Protein AF-A0A8J4VH19-F1 (afdb_monomer_lite)

Foldseek 3Di:
DDPVVLVVLCVLLVNPVQPVWDPDDPVGDTDDPSSVVSVVVSVVCVVVDPDDDDDPDDPSNVSSVCSVPVVVVVPD

pLDDT: mean 83.08, std 15.4, range [35.75, 97.31]

Sequence (76 aa):
MNWVQLNTLLFKLGLVSCADTRIGDAKVRGISGGEKKRLSLACELIASPSVIFADEPTTDDLNFLKTSWLLEVGQN

InterPro domains:
  IPR003439 ABC transporter-like, ATP-binding domain [PF00005] (4-59)
  IPR027417 P-loop containing nucleoside triphosphate hydrolase [G3DSA:3.40.50.300] (4-62)
  IPR027417 P-loop containing nucleoside triphosphate hydrolase [SSF52540] (19-59)
  IPR050352 ATP-binding cassette subfamily G transporters [PTHR48041] (9-59)

Radius of gyration: 13.55 Å; chains: 1; bounding box: 33×28×31 Å

Secondary structure (DSSP, 8-state):
--HHHHHHHHHHTT-GGGTTS----SSS--S-HHHHHHHHHHHHHTT--S----SS--HHHHHHHHHHHHHHHTT-

Organism: NCBI:txid60419

Structure (mmCIF, N/CA/C/O backbone):
data_AF-A0A8J4VH19-F1
#
_entry.id   AF-A0A8J4VH19-F1
#
loop_
_atom_site.group_PDB
_atom_site.id
_atom_site.type_symbol
_atom_site.label_atom_id
_atom_site.label_alt_id
_atom_site.label_comp_id
_atom_site.label_asym_id
_atom_site.label_entity_id
_atom_site.label_seq_id
_atom_site.pdbx_PDB_ins_code
_atom_site.Cartn_x
_atom_site.Cartn_y
_atom_site.Cartn_z
_atom_site.occupancy
_atom_site.B_iso_or_equiv
_atom_site.auth_seq_id
_atom_site.auth_comp_id
_atom_site.auth_asym_id
_atom_site.auth_atom_id
_atom_site.pdbx_PDB_model_num
ATOM 1 N N . MET A 1 1 ? -12.092 -10.620 2.816 1.00 72.81 1 MET A N 1
ATOM 2 C CA . MET A 1 1 ? -11.811 -9.408 2.024 1.00 72.81 1 MET A CA 1
ATOM 3 C C . MET A 1 1 ? -12.615 -9.484 0.735 1.00 72.81 1 MET A C 1
ATOM 5 O O . MET A 1 1 ? -12.525 -10.500 0.056 1.00 72.81 1 MET A O 1
ATOM 9 N N . ASN A 1 2 ? -13.441 -8.485 0.433 1.00 90.12 2 ASN A N 1
ATOM 10 C CA . ASN A 1 2 ? -14.186 -8.404 -0.829 1.00 90.12 2 ASN A CA 1
ATOM 11 C C . ASN A 1 2 ? -13.550 -7.375 -1.786 1.00 90.12 2 ASN A C 1
ATOM 13 O O . ASN A 1 2 ? -12.652 -6.625 -1.403 1.00 90.12 2 ASN A O 1
ATOM 17 N N . TRP A 1 3 ? -14.030 -7.334 -3.031 1.00 88.94 3 TRP A N 1
ATOM 18 C CA . TRP A 1 3 ? -13.527 -6.424 -4.068 1.00 88.94 3 TRP A CA 1
ATOM 19 C C . TRP A 1 3 ? -13.607 -4.944 -3.688 1.00 88.94 3 TRP A C 1
ATOM 21 O O . TRP A 1 3 ? -12.704 -4.176 -4.011 1.00 88.94 3 TRP A O 1
ATOM 31 N N . VAL A 1 4 ? -14.661 -4.546 -2.971 1.00 90.62 4 VAL A N 1
ATOM 32 C CA . VAL A 1 4 ? -14.840 -3.160 -2.522 1.00 90.62 4 VAL A CA 1
ATOM 33 C C . VAL A 1 4 ? -13.717 -2.779 -1.563 1.00 90.62 4 VAL A C 1
ATOM 35 O O . VAL A 1 4 ? -13.046 -1.773 -1.767 1.00 90.62 4 VAL A O 1
ATOM 38 N N . GLN A 1 5 ? -13.459 -3.622 -0.565 1.00 88.81 5 GLN A N 1
ATOM 39 C CA . GLN A 1 5 ? -12.421 -3.378 0.430 1.00 88.81 5 GLN A CA 1
ATOM 40 C C . GLN A 1 5 ? -11.009 -3.389 -0.185 1.00 88.81 5 GLN A C 1
ATOM 42 O O . GLN A 1 5 ? -10.184 -2.552 0.182 1.00 88.81 5 GLN A O 1
ATOM 47 N N . LEU A 1 6 ? -10.737 -4.279 -1.149 1.00 91.50 6 LEU A N 1
ATOM 48 C CA . LEU A 1 6 ? -9.467 -4.289 -1.883 1.00 91.50 6 LEU A CA 1
ATOM 49 C C . LEU A 1 6 ? -9.252 -2.970 -2.636 1.00 91.50 6 LEU A C 1
ATOM 51 O O . LEU A 1 6 ? -8.201 -2.348 -2.496 1.00 91.50 6 LEU A O 1
ATOM 55 N N . ASN A 1 7 ? -10.259 -2.510 -3.381 1.00 92.06 7 ASN A N 1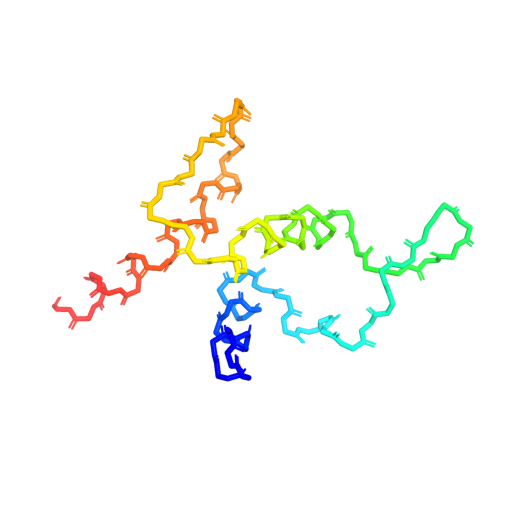
ATOM 56 C CA . ASN A 1 7 ? -10.176 -1.246 -4.112 1.00 92.06 7 ASN A CA 1
ATOM 57 C C . ASN A 1 7 ? -9.994 -0.052 -3.171 1.00 92.06 7 ASN A C 1
ATOM 59 O O . ASN A 1 7 ? -9.200 0.841 -3.464 1.00 92.06 7 ASN A O 1
ATOM 63 N N . THR A 1 8 ? -10.666 -0.048 -2.015 1.00 90.12 8 THR A N 1
ATOM 64 C CA . THR A 1 8 ? -10.445 0.971 -0.981 1.00 90.12 8 THR A CA 1
ATOM 65 C C . THR A 1 8 ? -9.001 0.964 -0.481 1.00 90.12 8 THR A C 1
ATOM 67 O O . THR A 1 8 ? -8.407 2.031 -0.335 1.00 90.12 8 THR A O 1
ATOM 70 N N . LEU A 1 9 ? -8.415 -0.212 -0.240 1.00 90.56 9 LEU A N 1
ATOM 71 C CA . LEU A 1 9 ? -7.026 -0.330 0.204 1.00 90.56 9 LEU A CA 1
ATOM 72 C C . LEU A 1 9 ? -6.046 0.177 -0.864 1.00 90.56 9 LEU A C 1
ATOM 74 O O . LEU A 1 9 ? -5.171 0.986 -0.557 1.00 90.56 9 LEU A O 1
ATOM 78 N N . LEU A 1 10 ? -6.228 -0.236 -2.121 1.00 93.06 10 LEU A N 1
ATOM 79 C CA . LEU A 1 10 ? -5.410 0.234 -3.243 1.00 93.06 10 LEU A CA 1
ATOM 80 C C . LEU A 1 10 ? -5.508 1.754 -3.416 1.00 93.06 10 LEU A C 1
ATOM 82 O O . LEU A 1 10 ? -4.492 2.405 -3.654 1.00 93.06 10 LEU A O 1
ATOM 86 N N . PHE A 1 11 ? -6.702 2.329 -3.257 1.00 91.62 11 PHE A N 1
ATOM 87 C CA . PHE A 1 11 ? -6.912 3.775 -3.301 1.00 91.62 11 PHE A CA 1
ATOM 88 C C . PHE A 1 11 ? -6.166 4.502 -2.178 1.00 91.62 11 PHE A C 1
ATOM 90 O O . PHE A 1 11 ? -5.401 5.424 -2.456 1.00 91.62 11 PHE A O 1
ATOM 97 N N . LYS A 1 12 ? -6.312 4.049 -0.925 1.00 87.56 12 LYS A N 1
ATOM 98 C CA . LYS A 1 12 ? -5.636 4.651 0.241 1.00 87.56 12 LYS A CA 1
ATOM 99 C C . LYS A 1 12 ? -4.111 4.618 0.123 1.00 87.56 12 LYS A C 1
ATOM 101 O O . LYS A 1 12 ? -3.440 5.543 0.564 1.00 87.56 12 LYS A O 1
ATOM 106 N N . LE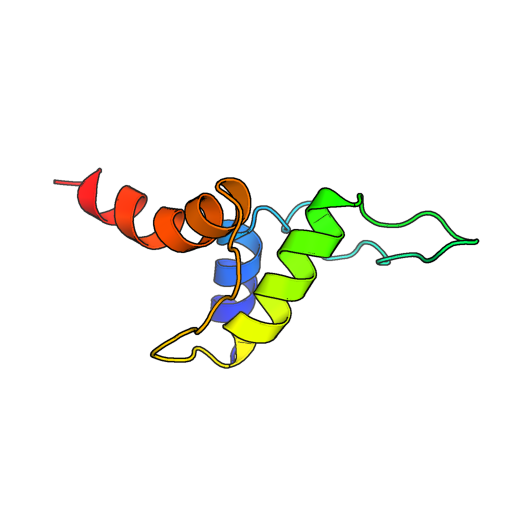U A 1 13 ? -3.571 3.569 -0.492 1.00 91.06 13 LEU A N 1
ATOM 107 C CA . LEU A 1 13 ? -2.133 3.401 -0.702 1.00 91.06 13 LEU A CA 1
ATOM 108 C C . LEU A 1 13 ? -1.645 3.981 -2.040 1.00 91.06 13 LEU A C 1
ATOM 110 O O . LEU A 1 13 ? -0.478 3.813 -2.388 1.00 91.06 13 LEU A O 1
ATOM 114 N N . GLY A 1 14 ? -2.505 4.641 -2.820 1.00 91.62 14 GLY A N 1
ATOM 115 C CA . GLY A 1 14 ? -2.122 5.208 -4.116 1.00 91.62 14 GLY A CA 1
ATOM 116 C C . GLY A 1 14 ? -1.587 4.169 -5.111 1.00 91.62 14 GLY A C 1
ATOM 117 O O . GLY A 1 14 ? -0.677 4.469 -5.876 1.00 91.62 14 GLY A O 1
ATOM 118 N N . LEU A 1 15 ? -2.112 2.940 -5.074 1.00 94.69 15 LEU A N 1
ATOM 119 C CA . LEU A 1 15 ? -1.712 1.815 -5.934 1.00 94.69 15 LEU A CA 1
ATOM 120 C C . LEU A 1 15 ? -2.684 1.571 -7.100 1.00 94.69 15 LEU A C 1
ATOM 122 O O . LEU A 1 15 ? -2.468 0.670 -7.905 1.00 94.69 15 LEU A O 1
ATOM 126 N N . VAL A 1 16 ? -3.751 2.367 -7.218 1.00 95.38 16 VAL A N 1
ATOM 127 C CA . VAL A 1 16 ? -4.787 2.190 -8.255 1.00 95.38 16 VAL A CA 1
ATOM 128 C C . VAL A 1 16 ? -4.199 2.265 -9.665 1.00 95.38 16 VAL A C 1
ATOM 130 O O . VAL A 1 16 ? -4.530 1.439 -10.507 1.00 95.38 16 VAL A O 1
ATOM 133 N N . SER A 1 17 ? -3.285 3.205 -9.922 1.00 96.00 17 SER A N 1
ATOM 134 C CA . SER A 1 17 ? -2.665 3.386 -11.243 1.00 96.00 17 SER A CA 1
ATOM 135 C C . SER A 1 17 ? -1.775 2.222 -11.678 1.00 96.00 17 SER A C 1
ATOM 137 O O . SER A 1 17 ? -1.457 2.114 -12.860 1.00 96.00 17 SER A O 1
ATO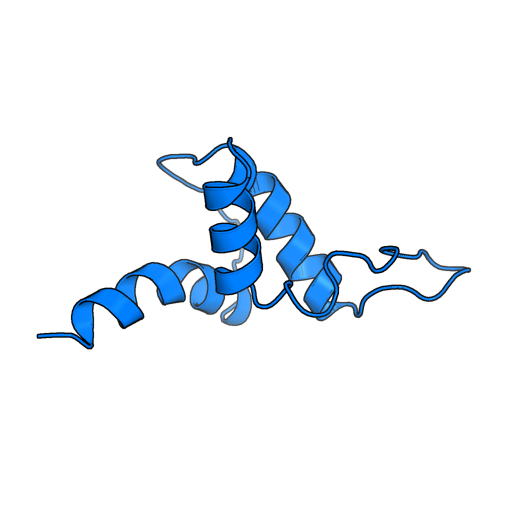M 139 N N . CYS A 1 18 ? -1.350 1.368 -10.744 1.00 96.31 18 CYS A N 1
ATOM 140 C CA . CYS A 1 18 ? -0.486 0.225 -11.017 1.00 96.31 18 CYS A CA 1
ATOM 141 C C . CYS A 1 18 ? -1.132 -1.122 -10.658 1.00 96.31 18 CYS A C 1
ATOM 143 O O . CYS A 1 18 ? -0.416 -2.119 -10.590 1.00 96.31 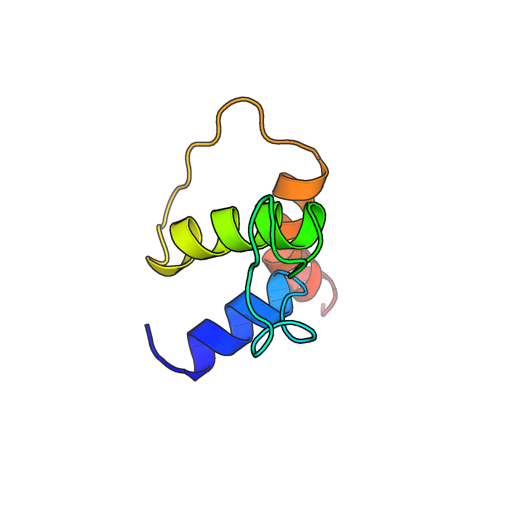18 CYS A O 1
ATOM 145 N N . ALA A 1 19 ? -2.450 -1.168 -10.428 1.00 95.94 19 ALA A N 1
ATOM 146 C CA . ALA A 1 19 ? -3.148 -2.368 -9.957 1.00 95.94 19 ALA A CA 1
ATOM 147 C C . ALA A 1 19 ? -2.986 -3.571 -10.905 1.00 95.94 19 ALA A C 1
ATOM 149 O O . ALA A 1 19 ? -2.792 -4.695 -10.448 1.00 95.94 19 ALA A O 1
ATOM 150 N N . ASP A 1 20 ? -2.980 -3.314 -12.215 1.00 96.50 20 ASP A N 1
ATOM 151 C CA . ASP A 1 20 ? -2.829 -4.336 -13.259 1.00 96.50 20 ASP A CA 1
ATOM 152 C C . ASP A 1 20 ? -1.387 -4.448 -13.793 1.00 96.50 20 ASP A C 1
ATOM 154 O O . ASP A 1 20 ? -1.105 -5.164 -14.758 1.00 96.50 20 ASP A O 1
ATOM 158 N N . THR A 1 21 ? -0.441 -3.739 -13.171 1.00 96.94 21 THR A N 1
ATOM 159 C CA . THR A 1 21 ? 0.967 -3.740 -13.573 1.00 96.94 21 THR A CA 1
ATOM 160 C C . THR A 1 21 ? 1.718 -4.861 -12.861 1.00 96.94 21 THR A C 1
ATOM 162 O O . THR A 1 21 ? 1.635 -5.031 -11.646 1.00 96.94 21 THR A O 1
ATOM 165 N N . ARG A 1 22 ? 2.537 -5.618 -13.601 1.00 95.94 22 ARG A N 1
ATOM 166 C CA . ARG A 1 22 ? 3.441 -6.609 -12.994 1.00 95.94 22 ARG A CA 1
ATOM 167 C C . ARG A 1 22 ? 4.401 -5.930 -12.010 1.00 95.94 22 ARG A C 1
ATOM 169 O O . ARG A 1 22 ? 5.024 -4.926 -12.340 1.00 95.94 22 ARG A O 1
ATOM 176 N N . ILE A 1 23 ? 4.598 -6.535 -10.837 1.00 96.31 23 ILE A N 1
ATOM 177 C CA . ILE A 1 23 ? 5.513 -6.029 -9.793 1.00 96.31 23 ILE A CA 1
ATOM 178 C C . ILE A 1 23 ? 6.955 -5.902 -10.320 1.00 96.31 23 ILE A C 1
ATOM 180 O O . ILE A 1 23 ? 7.657 -4.941 -10.002 1.00 96.31 23 ILE A O 1
ATOM 184 N N . GLY A 1 24 ? 7.377 -6.846 -11.167 1.00 95.25 24 GLY A N 1
ATOM 185 C CA . GLY A 1 24 ? 8.730 -6.915 -11.718 1.00 95.25 24 GLY A CA 1
ATOM 186 C C . GLY A 1 24 ? 9.785 -7.333 -10.689 1.00 95.25 24 GLY A C 1
ATOM 187 O O . GLY A 1 24 ? 9.538 -7.382 -9.483 1.00 95.25 24 GLY A O 1
ATOM 188 N N . ASP A 1 25 ? 10.990 -7.607 -11.168 1.00 91.62 25 ASP A N 1
ATOM 189 C CA . ASP A 1 25 ? 12.125 -8.094 -10.383 1.00 91.62 25 ASP A CA 1
ATOM 190 C C . ASP A 1 25 ? 13.428 -7.380 -10.800 1.00 91.62 25 ASP A C 1
ATOM 192 O O . ASP A 1 25 ? 13.392 -6.287 -11.365 1.00 91.62 25 ASP A O 1
ATOM 196 N N . ALA A 1 26 ? 14.590 -7.956 -10.478 1.00 88.94 26 ALA A N 1
ATOM 197 C CA . ALA A 1 26 ? 15.890 -7.384 -10.834 1.00 88.94 26 ALA A CA 1
ATOM 198 C C . ALA A 1 26 ? 16.178 -7.388 -12.350 1.00 88.94 26 ALA A C 1
ATOM 200 O O . ALA A 1 26 ? 17.051 -6.653 -12.808 1.00 88.94 26 ALA A O 1
ATOM 201 N N . LYS A 1 27 ? 15.481 -8.224 -13.125 1.00 92.12 27 LYS A N 1
ATOM 202 C CA . LYS A 1 27 ? 15.697 -8.422 -14.566 1.00 92.12 27 LYS A CA 1
ATOM 203 C C . LYS A 1 27 ? 14.582 -7.805 -15.408 1.00 92.12 27 LYS A C 1
ATOM 205 O O . LYS A 1 27 ? 14.826 -7.416 -16.547 1.00 92.12 27 LYS A O 1
ATOM 210 N N . VAL A 1 28 ? 13.372 -7.709 -14.862 1.00 92.94 28 VAL A N 1
ATOM 211 C CA . VAL A 1 28 ? 12.184 -7.192 -15.542 1.00 92.94 28 VAL A CA 1
ATOM 212 C C . VAL A 1 28 ? 11.634 -6.003 -14.771 1.00 92.94 28 VAL A C 1
ATOM 214 O O . VAL A 1 28 ? 11.213 -6.130 -13.621 1.00 92.94 28 VAL A O 1
ATOM 217 N N . ARG A 1 29 ? 11.582 -4.839 -15.427 1.00 93.12 29 ARG A N 1
ATOM 218 C CA . ARG A 1 29 ? 10.968 -3.643 -14.845 1.00 93.12 29 ARG A CA 1
ATOM 219 C C . ARG A 1 29 ? 9.484 -3.895 -14.562 1.00 93.12 29 ARG A C 1
ATOM 221 O O . ARG A 1 29 ? 8.767 -4.422 -15.406 1.00 93.12 29 ARG A O 1
ATOM 228 N N . GLY A 1 30 ? 9.039 -3.462 -13.391 1.00 96.31 30 GLY A N 1
ATOM 229 C CA . GLY A 1 30 ? 7.634 -3.419 -13.005 1.00 96.31 30 GLY A CA 1
ATOM 230 C C . GLY A 1 30 ? 7.326 -2.117 -12.279 1.00 96.31 30 GLY A C 1
ATOM 231 O O . GLY A 1 30 ? 7.787 -1.055 -12.706 1.00 96.31 30 GLY A O 1
ATOM 232 N N . ILE A 1 31 ? 6.591 -2.202 -11.176 1.00 97.31 31 ILE A N 1
ATOM 233 C CA . ILE A 1 31 ? 6.265 -1.044 -10.337 1.00 97.31 31 ILE A CA 1
ATOM 234 C C . ILE A 1 31 ? 7.529 -0.446 -9.683 1.00 97.31 31 ILE A C 1
ATOM 236 O O . ILE A 1 31 ? 8.548 -1.121 -9.489 1.00 97.31 31 ILE A O 1
ATOM 240 N N . SER A 1 32 ? 7.476 0.840 -9.355 1.00 95.19 32 SER A N 1
ATOM 241 C CA . SER A 1 32 ? 8.543 1.593 -8.690 1.00 95.19 32 SER A CA 1
ATOM 242 C C . SER A 1 32 ? 8.857 1.056 -7.288 1.00 95.19 32 SER A C 1
ATOM 244 O O . SER A 1 32 ? 8.047 0.380 -6.659 1.00 95.19 32 SER A O 1
ATOM 246 N N . GLY A 1 33 ? 10.028 1.405 -6.744 1.00 92.75 33 GLY A N 1
ATOM 247 C CA . GLY A 1 33 ? 10.405 1.010 -5.379 1.00 92.75 33 GLY A CA 1
ATOM 248 C C . GLY A 1 33 ? 9.421 1.502 -4.309 1.00 92.75 33 GLY A C 1
ATOM 249 O O . GLY A 1 33 ? 9.086 0.754 -3.395 1.00 92.75 33 GLY A O 1
ATOM 250 N N . GLY A 1 34 ? 8.891 2.722 -4.460 1.00 91.62 34 GLY A N 1
ATOM 251 C CA . GLY A 1 34 ? 7.868 3.258 -3.559 1.00 91.62 34 GLY A CA 1
ATOM 252 C C . GLY A 1 34 ? 6.546 2.489 -3.636 1.00 91.62 34 GLY A C 1
ATOM 253 O O . GLY A 1 34 ? 5.940 2.204 -2.605 1.00 91.62 34 GLY A O 1
ATOM 254 N N . GLU A 1 35 ? 6.120 2.091 -4.838 1.00 94.62 35 GLU A N 1
ATOM 255 C CA . GLU A 1 35 ? 4.938 1.237 -5.022 1.00 94.62 35 GLU A CA 1
ATOM 256 C C . GLU A 1 35 ? 5.161 -0.165 -4.439 1.00 94.62 35 GLU A C 1
ATOM 258 O O . GLU A 1 35 ? 4.264 -0.679 -3.781 1.00 94.62 35 GLU A O 1
ATOM 263 N N . LYS A 1 36 ? 6.361 -0.755 -4.573 1.00 94.00 36 LYS A N 1
ATOM 264 C CA . LYS A 1 36 ? 6.703 -2.034 -3.914 1.00 94.00 36 LYS A CA 1
ATOM 265 C C . LYS A 1 36 ? 6.601 -1.937 -2.394 1.00 94.00 36 LYS A C 1
ATOM 267 O O . LYS A 1 36 ? 6.047 -2.834 -1.763 1.00 94.00 36 LYS A O 1
ATOM 272 N N . LYS A 1 37 ? 7.092 -0.842 -1.808 1.00 90.69 37 LYS A N 1
ATOM 273 C CA . LYS A 1 37 ? 7.018 -0.616 -0.361 1.00 90.69 37 LYS A CA 1
ATOM 274 C C . LYS A 1 37 ? 5.568 -0.531 0.124 1.00 90.69 37 LYS A C 1
ATOM 276 O O . LYS A 1 37 ? 5.182 -1.231 1.056 1.00 90.69 37 LYS A O 1
ATOM 281 N N . ARG A 1 38 ? 4.741 0.264 -0.561 1.00 92.31 38 ARG A N 1
ATOM 282 C CA . ARG A 1 38 ? 3.306 0.378 -0.257 1.00 92.31 38 ARG A CA 1
ATOM 283 C C . ARG A 1 38 ? 2.545 -0.918 -0.505 1.00 92.31 38 ARG A C 1
ATOM 285 O O . ARG A 1 38 ? 1.647 -1.234 0.264 1.00 92.31 38 ARG A O 1
ATOM 292 N N . LEU A 1 39 ? 2.912 -1.686 -1.529 1.00 94.06 39 LEU A N 1
ATOM 293 C CA . LEU A 1 39 ? 2.331 -3.002 -1.789 1.00 94.06 39 LEU A CA 1
ATOM 294 C C . LEU A 1 39 ? 2.635 -3.982 -0.650 1.00 94.06 39 LEU A C 1
ATOM 296 O O . LEU A 1 39 ? 1.736 -4.698 -0.225 1.00 94.06 39 LEU A O 1
ATOM 300 N N . SER A 1 40 ? 3.856 -3.968 -0.106 1.00 91.25 40 SER A N 1
ATOM 301 C CA . SER A 1 40 ? 4.197 -4.766 1.079 1.00 91.25 40 SER A CA 1
ATOM 302 C C . SER A 1 40 ? 3.312 -4.403 2.273 1.00 91.25 40 SER A C 1
ATOM 304 O O . SER A 1 40 ? 2.780 -5.289 2.930 1.00 91.25 40 SER A O 1
ATOM 306 N N . LEU A 1 41 ? 3.085 -3.106 2.512 1.00 89.06 41 LEU A N 1
ATOM 307 C CA . LEU A 1 41 ? 2.156 -2.651 3.549 1.00 89.06 41 LEU A CA 1
ATOM 308 C C . LEU A 1 41 ? 0.709 -3.088 3.254 1.00 89.06 41 LEU A C 1
ATOM 310 O O . LEU A 1 41 ? -0.005 -3.508 4.161 1.00 89.06 41 LEU A O 1
ATOM 314 N N . ALA A 1 42 ? 0.276 -3.034 1.990 1.00 91.06 42 ALA A N 1
ATOM 315 C CA . ALA A 1 42 ? -1.039 -3.514 1.566 1.00 91.06 42 ALA A CA 1
ATOM 316 C C . ALA A 1 42 ? -1.238 -4.999 1.897 1.00 91.06 42 ALA A C 1
ATOM 318 O O . ALA A 1 42 ? -2.314 -5.379 2.355 1.00 91.06 42 ALA A O 1
ATOM 319 N N . CYS A 1 43 ? -0.211 -5.829 1.687 1.00 91.12 43 CYS A N 1
ATOM 320 C CA . CYS A 1 43 ? -0.247 -7.256 2.002 1.00 91.12 43 CYS A CA 1
ATOM 321 C C . CYS A 1 43 ? -0.469 -7.520 3.497 1.00 91.12 43 CYS A C 1
ATOM 323 O O . CYS A 1 43 ? -1.245 -8.409 3.827 1.00 91.12 43 CYS A O 1
ATOM 325 N N . GLU A 1 44 ? 0.118 -6.723 4.390 1.00 87.94 44 GLU A N 1
ATOM 326 C CA . GLU A 1 44 ? -0.127 -6.840 5.837 1.00 87.94 44 GLU A CA 1
ATOM 327 C C . GLU A 1 44 ? -1.525 -6.322 6.225 1.00 87.94 44 GLU A C 1
ATOM 329 O O . GLU A 1 44 ? -2.244 -6.917 7.032 1.00 87.94 44 GLU A O 1
ATOM 334 N N . LEU A 1 45 ? -1.965 -5.227 5.597 1.00 87.88 45 LEU A N 1
ATOM 335 C CA . LEU A 1 45 ? -3.272 -4.609 5.844 1.00 87.88 45 LEU A CA 1
ATOM 336 C C . LEU A 1 45 ? -4.452 -5.413 5.286 1.00 87.88 45 LEU A C 1
ATOM 338 O O . LEU A 1 45 ? -5.592 -5.198 5.709 1.00 87.88 45 LEU A O 1
ATOM 342 N N . ILE A 1 46 ? -4.218 -6.343 4.355 1.00 89.06 46 ILE A N 1
ATOM 343 C CA . ILE A 1 46 ? -5.290 -7.112 3.708 1.00 89.06 46 ILE A CA 1
ATOM 344 C C . ILE A 1 46 ? -6.024 -8.041 4.684 1.00 89.06 46 ILE A C 1
ATOM 346 O O . ILE A 1 46 ? -7.160 -8.439 4.430 1.00 89.06 46 ILE A O 1
ATOM 350 N N . ALA A 1 47 ? -5.414 -8.368 5.822 1.00 85.94 47 ALA A N 1
ATOM 351 C CA . ALA A 1 47 ? -6.081 -9.104 6.891 1.00 85.94 47 ALA A CA 1
ATOM 352 C C . ALA A 1 47 ? -7.030 -8.218 7.721 1.00 85.94 47 ALA A C 1
ATOM 354 O O . ALA A 1 47 ? -7.767 -8.734 8.555 1.00 85.94 47 ALA A O 1
ATOM 355 N N . SER A 1 48 ? -7.031 -6.898 7.486 1.00 83.81 48 SER A N 1
ATOM 356 C CA . SER A 1 48 ? -7.721 -5.900 8.315 1.00 83.81 48 SER A CA 1
ATOM 357 C C . SER A 1 48 ? -7.415 -6.071 9.813 1.00 83.81 48 SER A C 1
ATOM 359 O O . SER A 1 48 ? -8.344 -6.206 10.612 1.00 83.81 48 SER A O 1
ATOM 361 N N . PRO A 1 49 ? -6.124 -6.106 10.209 1.00 85.81 49 PRO A N 1
ATOM 362 C CA . PRO A 1 49 ? -5.757 -6.279 11.608 1.00 85.81 49 PRO A CA 1
ATOM 363 C C . PRO A 1 49 ? -6.211 -5.073 12.441 1.00 85.81 49 PRO A C 1
ATOM 365 O O . PRO A 1 49 ? -6.152 -3.930 11.990 1.00 85.81 49 PRO A O 1
ATOM 368 N N . SER A 1 50 ? -6.631 -5.316 13.683 1.00 83.94 50 SER A N 1
ATOM 369 C CA . SER A 1 50 ? -7.013 -4.250 14.620 1.00 83.94 50 SER A CA 1
ATOM 370 C C . SER A 1 50 ? -5.812 -3.489 15.192 1.00 83.94 50 SER A C 1
ATOM 372 O O . SER A 1 50 ? -5.975 -2.376 15.685 1.00 83.94 50 SER A O 1
ATOM 374 N N . VAL A 1 51 ? -4.614 -4.084 15.151 1.00 83.44 51 VAL A N 1
ATOM 375 C CA . VAL A 1 51 ? -3.351 -3.512 15.640 1.00 83.44 51 VAL A CA 1
ATOM 376 C C . VAL A 1 51 ? -2.221 -3.941 14.707 1.00 83.44 51 VAL A C 1
ATOM 378 O O . VAL A 1 51 ? -2.176 -5.094 14.285 1.00 83.44 51 VAL A O 1
ATOM 381 N N . ILE A 1 52 ? -1.299 -3.023 14.411 1.00 82.06 52 ILE A N 1
ATOM 382 C CA . ILE A 1 52 ? -0.098 -3.281 13.610 1.00 82.06 52 ILE A CA 1
ATOM 383 C C . ILE A 1 52 ? 1.112 -2.896 14.448 1.00 82.06 52 ILE A C 1
ATOM 385 O O . ILE A 1 52 ? 1.186 -1.777 14.956 1.00 82.06 52 ILE A O 1
ATOM 389 N N . PHE A 1 53 ? 2.061 -3.817 14.566 1.00 82.56 53 PHE A N 1
ATOM 390 C CA . PHE A 1 53 ? 3.381 -3.531 15.108 1.00 82.56 53 PHE A CA 1
ATOM 391 C C . PHE A 1 53 ? 4.314 -3.229 13.940 1.00 82.56 53 PHE A C 1
ATOM 393 O O . PHE A 1 53 ? 4.379 -3.998 12.984 1.00 82.56 53 PHE A O 1
ATOM 400 N N . ALA A 1 54 ? 5.009 -2.100 14.010 1.00 81.38 54 ALA A N 1
ATOM 401 C CA . ALA A 1 54 ? 6.013 -1.713 13.034 1.00 81.38 54 ALA A CA 1
ATOM 402 C C . ALA A 1 54 ? 7.290 -1.349 13.785 1.00 81.38 54 ALA A C 1
AT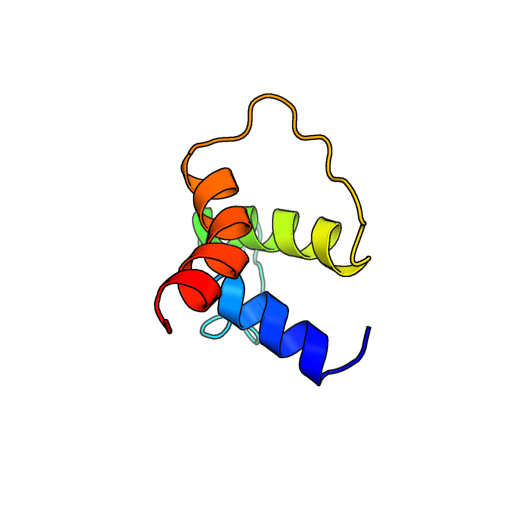OM 404 O O . ALA A 1 54 ? 7.243 -0.538 14.711 1.00 81.38 54 ALA A O 1
ATOM 405 N N . ASP A 1 55 ? 8.400 -1.959 13.386 1.00 82.19 55 ASP A N 1
ATOM 406 C CA . ASP A 1 55 ? 9.725 -1.588 13.866 1.00 82.19 55 ASP A CA 1
ATOM 407 C C . ASP A 1 55 ? 10.317 -0.556 12.902 1.00 82.19 55 ASP A C 1
ATOM 409 O O . ASP A 1 55 ? 10.249 -0.734 11.685 1.00 82.19 55 ASP A O 1
ATOM 413 N N . GLU A 1 56 ? 10.800 0.558 13.445 1.00 85.00 56 GLU A N 1
ATOM 414 C CA . GLU A 1 56 ? 11.321 1.711 12.690 1.00 85.00 56 GLU A CA 1
ATOM 415 C C . GLU A 1 56 ? 10.436 2.191 11.507 1.00 85.00 56 GLU A C 1
ATOM 417 O O . GLU A 1 56 ? 10.914 2.318 10.373 1.00 85.00 56 GLU A O 1
ATOM 422 N N . PRO A 1 57 ? 9.136 2.498 11.715 1.00 81.25 57 PRO A N 1
ATOM 423 C CA . PRO A 1 57 ? 8.284 2.954 10.622 1.00 81.25 57 PRO A CA 1
ATOM 424 C C . PRO A 1 57 ? 8.788 4.285 10.057 1.00 81.25 57 PRO A C 1
ATOM 426 O O . PRO A 1 57 ? 9.064 5.234 10.797 1.00 81.25 57 PRO A O 1
ATOM 429 N N . THR A 1 58 ? 8.852 4.396 8.730 1.00 81.12 58 THR A N 1
ATOM 430 C CA . THR A 1 58 ? 9.206 5.678 8.107 1.00 81.12 58 THR A CA 1
ATOM 431 C C . THR A 1 58 ? 8.019 6.640 8.127 1.00 81.12 58 THR A C 1
ATOM 433 O O . THR A 1 58 ? 6.859 6.224 8.166 1.00 81.12 58 THR A O 1
ATOM 436 N N . THR A 1 59 ? 8.294 7.944 8.032 1.00 79.94 59 THR A N 1
ATOM 437 C CA . THR A 1 59 ? 7.257 8.983 7.917 1.00 79.94 59 THR A CA 1
ATOM 438 C C . THR A 1 59 ? 6.273 8.692 6.784 1.00 79.94 59 THR A C 1
ATOM 440 O O . THR A 1 59 ? 5.071 8.878 6.957 1.00 79.94 59 THR A O 1
ATOM 443 N N . ASP A 1 60 ? 6.765 8.180 5.655 1.00 76.62 60 ASP A N 1
ATOM 444 C CA . ASP A 1 60 ? 5.926 7.806 4.519 1.00 76.62 60 ASP A CA 1
ATOM 445 C C . ASP A 1 60 ? 4.972 6.660 4.878 1.00 76.62 60 ASP A C 1
ATOM 447 O O . ASP A 1 60 ? 3.777 6.762 4.608 1.00 76.62 60 ASP A O 1
ATOM 451 N N . ASP A 1 61 ? 5.454 5.616 5.562 1.00 74.75 61 ASP A N 1
ATOM 452 C CA . ASP A 1 61 ? 4.616 4.485 5.998 1.00 74.75 61 ASP A CA 1
ATOM 453 C C . ASP A 1 61 ? 3.503 4.957 6.945 1.00 74.75 61 ASP A C 1
ATOM 455 O O . ASP A 1 61 ? 2.335 4.590 6.792 1.00 74.75 61 ASP A O 1
ATOM 459 N N . LEU A 1 62 ? 3.846 5.845 7.885 1.00 77.44 62 LEU A N 1
ATOM 460 C CA . LEU A 1 62 ? 2.883 6.445 8.809 1.00 77.44 62 LEU A CA 1
ATOM 461 C C . LEU A 1 62 ? 1.871 7.337 8.089 1.00 77.44 62 LEU A C 1
ATOM 463 O O . LEU A 1 62 ? 0.701 7.343 8.469 1.00 77.44 62 LEU A O 1
ATOM 467 N N . ASN A 1 63 ? 2.284 8.083 7.065 1.00 80.00 63 ASN A N 1
ATOM 468 C CA . ASN A 1 63 ? 1.379 8.934 6.297 1.00 80.00 63 ASN A CA 1
ATOM 469 C C . ASN A 1 63 ? 0.303 8.104 5.594 1.00 80.00 63 ASN A C 1
ATOM 471 O O . ASN A 1 63 ? -0.872 8.466 5.681 1.00 80.00 63 ASN A O 1
ATOM 475 N N . PHE A 1 64 ? 0.670 6.964 4.996 1.00 74.88 64 PHE A N 1
ATOM 476 C CA . PHE A 1 64 ? -0.286 6.052 4.356 1.00 74.88 64 PHE A CA 1
ATOM 477 C C . PHE A 1 64 ? -1.273 5.430 5.354 1.00 74.88 64 PHE A C 1
ATOM 479 O O . PHE A 1 64 ? -2.466 5.333 5.065 1.00 74.88 64 PHE A O 1
ATOM 486 N N . LEU A 1 65 ? -0.814 5.075 6.558 1.00 72.75 65 LEU A N 1
ATOM 487 C CA . LEU A 1 65 ? -1.694 4.573 7.622 1.00 72.75 65 LEU A CA 1
ATOM 488 C C . LEU A 1 65 ? -2.618 5.669 8.182 1.00 72.75 65 LEU A C 1
ATOM 490 O O . LEU A 1 65 ? -3.785 5.415 8.488 1.00 72.75 65 LEU A O 1
AT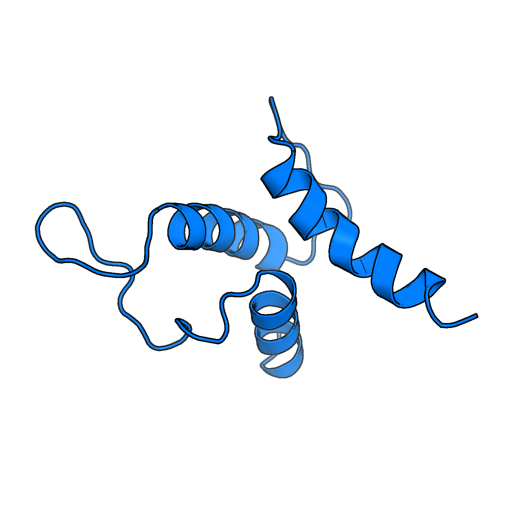OM 494 N N . LYS A 1 66 ? -2.124 6.909 8.279 1.00 70.31 66 LYS A N 1
ATOM 495 C CA . LYS A 1 66 ? -2.873 8.067 8.795 1.00 70.31 66 LYS A CA 1
ATOM 496 C C . LYS A 1 66 ? -3.894 8.624 7.809 1.00 70.31 66 LYS A C 1
ATOM 498 O O . LYS A 1 66 ? -4.858 9.251 8.251 1.00 70.31 66 LYS A O 1
ATOM 503 N N . THR A 1 67 ? -3.728 8.403 6.501 1.00 57.22 67 THR A N 1
ATOM 504 C CA . THR A 1 67 ? -4.612 9.015 5.488 1.00 57.22 67 THR A CA 1
ATOM 505 C C . THR A 1 67 ? -6.074 8.569 5.649 1.00 57.22 67 THR A C 1
ATOM 507 O O . THR A 1 67 ? -6.981 9.295 5.257 1.00 57.22 67 THR A O 1
ATOM 510 N N . SER A 1 68 ? -6.326 7.424 6.301 1.00 52.72 68 SER A N 1
ATOM 511 C CA . SER A 1 68 ? -7.686 6.978 6.638 1.00 52.72 68 SER A CA 1
ATOM 512 C C . SER A 1 68 ? -8.401 7.865 7.664 1.00 52.72 68 SER A C 1
ATOM 514 O O . SER A 1 68 ? -9.618 7.949 7.605 1.00 52.72 68 SER A O 1
ATOM 516 N N . TRP A 1 69 ? -7.677 8.509 8.583 1.00 48.09 69 TRP A N 1
ATOM 517 C CA . TRP A 1 69 ? -8.265 9.323 9.656 1.00 48.09 69 TRP A CA 1
ATOM 518 C C . TRP A 1 69 ? -8.393 10.796 9.262 1.00 48.09 69 TRP A C 1
ATOM 520 O O . TRP A 1 69 ? -9.388 11.437 9.582 1.00 48.09 69 TRP A O 1
ATOM 530 N N . LEU A 1 70 ? -7.415 11.338 8.525 1.00 45.59 70 LEU A N 1
ATOM 531 C CA . LEU A 1 70 ? -7.408 12.750 8.111 1.00 45.59 70 LEU A CA 1
ATOM 532 C C . LEU A 1 70 ? -8.523 13.104 7.114 1.00 45.59 70 LEU A C 1
ATOM 534 O O . LEU A 1 70 ? -9.000 14.235 7.120 1.00 45.59 70 LEU A O 1
ATOM 538 N N . LEU A 1 71 ? -8.969 12.148 6.292 1.00 48.72 71 LEU A N 1
ATOM 539 C CA . LEU A 1 71 ? -10.121 12.348 5.405 1.00 48.72 71 LEU A CA 1
ATOM 540 C C . LEU A 1 71 ? -11.461 12.357 6.163 1.00 48.72 71 LEU A C 1
ATOM 542 O O . LEU A 1 71 ? -12.404 12.978 5.685 1.00 48.72 71 LEU A O 1
ATOM 546 N N . GLU A 1 72 ? -11.545 11.727 7.341 1.00 48.16 72 GLU A N 1
ATOM 547 C CA . GLU A 1 72 ? -12.743 11.753 8.197 1.00 48.16 72 GLU A CA 1
ATOM 548 C C . GLU A 1 72 ? -12.834 13.040 9.029 1.00 48.16 72 GLU A C 1
ATOM 550 O O . GLU A 1 72 ? -13.916 13.611 9.142 1.00 48.16 72 GLU A O 1
ATOM 555 N N . VAL A 1 73 ? -11.717 13.561 9.556 1.00 51.84 73 VAL A N 1
ATOM 556 C CA . VAL A 1 73 ? -11.730 14.841 10.302 1.00 51.84 73 VAL A CA 1
ATOM 557 C C . VAL A 1 73 ? -11.803 16.084 9.409 1.00 51.84 73 VAL A C 1
ATOM 559 O O . VAL A 1 73 ? -12.101 17.163 9.905 1.00 51.84 73 VAL A O 1
ATOM 562 N N . GLY A 1 74 ? -11.572 15.953 8.099 1.00 42.50 74 GLY A N 1
ATOM 563 C CA . GLY A 1 74 ? -11.720 17.044 7.128 1.00 42.50 74 GLY A CA 1
ATOM 564 C C . GLY A 1 74 ? -13.150 17.272 6.613 1.00 42.50 74 GLY A C 1
ATOM 565 O O . GLY A 1 74 ? -13.324 18.070 5.695 1.00 42.50 74 GLY A O 1
ATOM 566 N N . GLN A 1 75 ? -14.149 16.557 7.144 1.00 43.31 75 GLN A N 1
ATOM 567 C CA . GLN A 1 75 ? -15.562 16.639 6.731 1.00 43.31 75 GLN A CA 1
ATOM 568 C C . GLN A 1 75 ? -16.516 17.144 7.833 1.00 43.31 75 GLN A C 1
ATOM 570 O O . GLN A 1 75 ? -17.728 17.004 7.682 1.00 43.31 75 GLN A O 1
ATOM 575 N N . ASN A 1 76 ? -15.999 17.749 8.910 1.00 35.75 76 ASN A N 1
ATOM 576 C CA . ASN A 1 76 ? -16.807 18.424 9.938 1.00 35.75 76 ASN A CA 1
ATOM 577 C C . ASN A 1 76 ? -16.490 19.917 10.020 1.00 35.75 76 ASN A C 1
ATOM 579 O O . ASN A 1 76 ? -15.286 20.253 10.067 1.00 35.75 76 ASN A O 1
#